Protein AF-A0A8S2VFW8-F1 (afdb_monomer)

pLDDT: mean 84.92, std 8.03, range [58.06, 94.56]

InterPro domains:
  IPR004240 Nonaspanin (TM9SF) [PF02990] (3-92)

Structure (mmCIF, N/CA/C/O backbone):
data_AF-A0A8S2VFW8-F1
#
_entry.id   AF-A0A8S2VFW8-F1
#
loop_
_atom_site.group_PDB
_atom_site.id
_atom_site.type_symbol
_atom_site.label_atom_id
_atom_site.label_alt_id
_atom_site.label_comp_id
_atom_site.label_asym_id
_atom_site.label_entity_id
_atom_site.label_seq_id
_atom_site.pdbx_PDB_ins_code
_atom_site.Cartn_x
_atom_site.Cartn_y
_atom_site.Cartn_z
_atom_site.occupancy
_atom_site.B_iso_or_equiv
_atom_site.auth_seq_id
_atom_site.auth_comp_id
_atom_site.auth_asym_id
_atom_site.auth_atom_id
_atom_site.pdbx_PDB_model_num
ATOM 1 N N . HIS A 1 1 ? -8.144 -15.310 -12.641 1.00 58.06 1 HIS A N 1
ATOM 2 C CA . HIS A 1 1 ? -7.364 -15.302 -11.388 1.00 58.06 1 HIS A CA 1
ATOM 3 C C . HIS A 1 1 ? -8.309 -14.912 -10.251 1.00 58.06 1 HIS A C 1
ATOM 5 O O . HIS A 1 1 ? -9.034 -13.939 -10.417 1.00 58.06 1 HIS A O 1
ATOM 11 N N . PHE A 1 2 ? -8.410 -15.685 -9.162 1.00 70.06 2 PHE A N 1
ATOM 12 C CA . PHE A 1 2 ? -9.301 -15.350 -8.039 1.00 70.06 2 PHE A CA 1
ATOM 13 C C . PHE A 1 2 ? -8.515 -14.583 -6.976 1.00 70.06 2 PHE A C 1
ATOM 15 O O . PHE A 1 2 ? -7.655 -15.152 -6.311 1.00 70.06 2 PHE A O 1
ATOM 22 N N . VAL A 1 3 ? -8.813 -13.296 -6.808 1.00 72.06 3 VAL A N 1
ATOM 23 C CA . VAL A 1 3 ? -8.233 -12.485 -5.730 1.00 72.06 3 VAL A CA 1
ATOM 24 C C . VAL A 1 3 ? -9.012 -12.745 -4.445 1.00 72.06 3 VAL A C 1
ATOM 26 O O . VAL A 1 3 ? -10.244 -12.703 -4.440 1.00 72.06 3 VAL A O 1
ATOM 29 N N . CYS A 1 4 ? -8.309 -12.993 -3.338 1.00 79.38 4 CYS A N 1
ATOM 30 C CA . CYS A 1 4 ? -8.944 -13.131 -2.030 1.00 79.38 4 CYS A CA 1
ATOM 31 C C . CYS A 1 4 ? -9.625 -11.812 -1.630 1.00 79.38 4 CYS A C 1
ATOM 33 O O . CYS A 1 4 ? -8.969 -10.777 -1.487 1.00 79.38 4 CYS A O 1
ATOM 35 N N . GLN A 1 5 ? -10.944 -11.849 -1.428 1.00 81.69 5 GLN A N 1
ATOM 36 C CA . GLN A 1 5 ? -11.707 -10.700 -0.953 1.00 81.69 5 GLN A CA 1
ATOM 37 C C . GLN A 1 5 ? -11.795 -10.715 0.571 1.00 81.69 5 GLN A C 1
ATOM 39 O O . GLN A 1 5 ? -12.273 -11.674 1.175 1.00 81.69 5 GLN A O 1
ATOM 44 N N . LYS A 1 6 ? -11.387 -9.613 1.204 1.00 84.25 6 LYS A N 1
ATOM 45 C CA . LYS A 1 6 ? -11.491 -9.432 2.653 1.00 84.25 6 LYS A CA 1
ATOM 46 C C . LYS A 1 6 ? -12.325 -8.196 2.965 1.00 84.25 6 LYS A C 1
ATOM 48 O O . LYS A 1 6 ? -11.996 -7.100 2.523 1.00 84.25 6 LYS A O 1
ATOM 53 N N . LYS A 1 7 ? -13.403 -8.380 3.731 1.00 86.12 7 LYS A N 1
ATOM 54 C CA . LYS A 1 7 ? -14.315 -7.304 4.139 1.00 86.12 7 LYS A CA 1
ATOM 55 C C . LYS A 1 7 ? -14.020 -6.862 5.573 1.00 86.12 7 LYS A C 1
ATOM 57 O O . LYS A 1 7 ? -13.862 -7.694 6.469 1.00 86.12 7 LYS A O 1
ATOM 62 N N . TYR A 1 8 ? -13.957 -5.550 5.777 1.00 86.12 8 TYR A N 1
ATOM 63 C CA . TYR A 1 8 ? -13.777 -4.916 7.083 1.00 86.12 8 TYR A CA 1
ATOM 64 C C . TYR A 1 8 ? -15.064 -4.167 7.433 1.00 86.12 8 TYR A C 1
ATOM 66 O O . TYR A 1 8 ? -15.307 -3.078 6.924 1.00 86.12 8 TYR A O 1
ATOM 74 N N . GLU A 1 9 ? -15.909 -4.782 8.256 1.00 85.69 9 GLU A N 1
ATOM 75 C CA . GLU A 1 9 ? -17.219 -4.235 8.626 1.00 85.69 9 GLU A CA 1
ATOM 76 C C . GLU A 1 9 ? -17.130 -3.325 9.857 1.00 85.69 9 GLU A C 1
ATOM 78 O O . GLU A 1 9 ? -16.273 -3.496 10.731 1.00 85.69 9 GLU A O 1
ATOM 83 N N . ALA A 1 10 ? -18.032 -2.345 9.927 1.00 80.50 10 ALA A N 1
ATOM 84 C CA . ALA A 1 10 ? -18.187 -1.508 11.108 1.00 80.50 10 ALA A CA 1
ATOM 85 C C . ALA A 1 10 ? -18.796 -2.326 12.262 1.00 80.50 10 ALA A C 1
ATOM 87 O O . ALA A 1 10 ? -19.746 -3.070 12.054 1.00 80.50 10 ALA A O 1
ATOM 88 N N . GLY A 1 11 ? -18.248 -2.189 13.474 1.00 84.75 11 GLY A N 1
ATOM 89 C CA . GLY A 1 11 ? -18.727 -2.887 14.678 1.00 84.75 11 GLY A CA 1
ATOM 90 C C . GLY A 1 11 ? -17.804 -4.002 15.180 1.00 84.75 11 GLY A C 1
ATOM 91 O O . GLY A 1 11 ? -17.786 -4.282 16.374 1.00 84.75 11 GLY A O 1
ATOM 92 N N . ASP A 1 12 ? -16.954 -4.569 14.320 1.00 93.00 12 ASP A N 1
ATOM 93 C CA . ASP A 1 12 ? -15.910 -5.507 14.746 1.00 93.00 12 ASP A CA 1
ATOM 94 C C . ASP A 1 12 ? -14.639 -4.741 15.146 1.00 93.00 12 ASP A C 1
ATOM 96 O O . ASP A 1 12 ? -13.855 -4.276 14.309 1.00 93.00 12 ASP A O 1
ATOM 100 N N . VAL A 1 13 ? -14.424 -4.620 16.457 1.00 92.31 13 VAL A N 1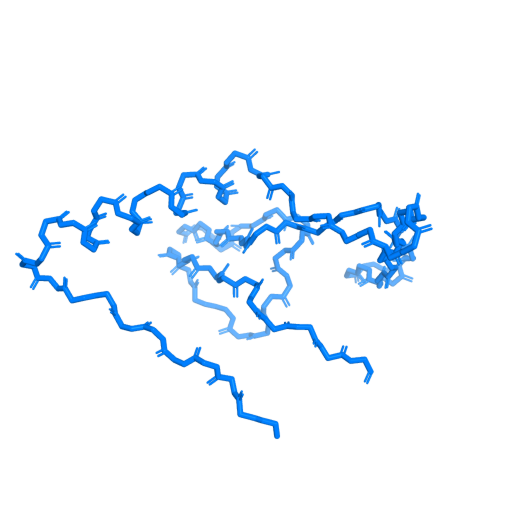
ATOM 101 C CA . VAL A 1 13 ? -13.290 -3.887 17.043 1.00 92.31 13 VAL A CA 1
ATOM 102 C C . VAL A 1 13 ? -11.940 -4.432 16.558 1.00 92.31 13 VAL A C 1
ATOM 104 O O . VAL A 1 13 ? -11.008 -3.654 16.322 1.00 92.31 13 VAL A O 1
ATOM 107 N N . GLN A 1 14 ? -11.808 -5.749 16.367 1.00 91.50 14 GLN A N 1
ATOM 108 C CA . GLN A 1 14 ? -10.550 -6.359 15.929 1.00 91.50 14 GLN A CA 1
ATOM 109 C C . GLN A 1 14 ? -10.274 -6.059 14.457 1.00 91.50 14 GLN A C 1
ATOM 111 O O . GLN A 1 14 ? -9.165 -5.633 14.111 1.00 91.50 14 GLN A O 1
ATOM 116 N N . LYS A 1 15 ? -11.283 -6.190 13.588 1.00 90.75 15 LYS A N 1
ATOM 117 C CA . LYS A 1 15 ? -11.152 -5.828 12.167 1.00 90.75 15 LYS A CA 1
ATOM 118 C C . LYS A 1 15 ? -10.871 -4.339 11.989 1.00 90.75 15 LYS A C 1
ATOM 120 O O . LYS A 1 15 ? -10.004 -3.984 11.193 1.00 90.75 15 LYS A O 1
ATOM 125 N N . 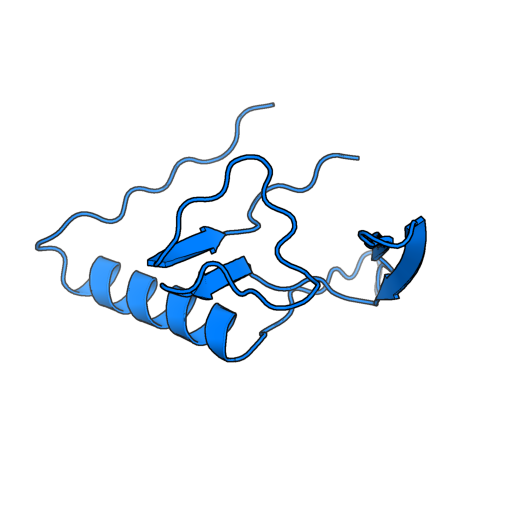GLN A 1 16 ? -11.509 -3.467 12.769 1.00 92.50 16 GLN A N 1
ATOM 126 C CA . GLN A 1 16 ? -11.228 -2.028 12.743 1.00 92.50 16 GLN A CA 1
ATOM 127 C C . GLN A 1 16 ? -9.796 -1.706 13.181 1.00 92.50 16 GLN A C 1
ATOM 129 O O . GLN A 1 16 ? -9.125 -0.877 12.562 1.00 92.50 16 GLN A O 1
ATOM 134 N N . LYS A 1 17 ? -9.291 -2.374 14.224 1.00 93.50 17 LYS A N 1
ATOM 135 C CA . LYS A 1 17 ? -7.894 -2.233 14.657 1.00 93.50 17 LYS A CA 1
ATOM 136 C C . LYS A 1 17 ? -6.924 -2.676 13.559 1.00 93.50 17 LYS A C 1
ATOM 138 O O . LYS A 1 17 ? -5.921 -2.001 13.327 1.00 93.50 17 LYS A O 1
ATOM 143 N N . MET A 1 18 ? -7.225 -3.778 12.872 1.00 91.06 18 MET A N 1
ATOM 144 C CA . MET A 1 18 ? -6.428 -4.273 11.748 1.00 91.06 18 MET A CA 1
ATOM 145 C C . MET A 1 18 ? -6.445 -3.295 10.564 1.00 91.06 18 MET A C 1
ATOM 147 O O . MET A 1 18 ? -5.383 -2.970 10.038 1.00 91.06 18 MET A O 1
ATOM 151 N N . LEU A 1 19 ? -7.614 -2.755 10.209 1.00 92.62 19 LEU A N 1
ATOM 152 C CA . LEU A 1 19 ? -7.760 -1.757 9.147 1.00 92.62 19 LEU A CA 1
ATOM 153 C C . LEU A 1 19 ? -6.954 -0.484 9.449 1.00 92.62 19 LEU A C 1
ATOM 155 O O . LEU A 1 19 ? -6.188 -0.025 8.607 1.00 92.62 19 LEU A O 1
ATOM 159 N N . LYS A 1 20 ? -7.039 0.044 10.677 1.00 93.75 20 LYS A N 1
ATOM 160 C CA . LYS A 1 20 ? -6.257 1.222 11.098 1.00 93.75 20 LYS A CA 1
ATOM 161 C C . LYS A 1 20 ? -4.750 0.983 11.012 1.00 93.75 20 LYS A C 1
ATOM 163 O O . LYS A 1 20 ? -4.008 1.879 10.617 1.00 93.75 20 LYS A O 1
ATOM 168 N N . ARG A 1 21 ? -4.282 -0.219 11.370 1.00 93.81 21 ARG A N 1
ATOM 169 C CA . ARG A 1 21 ? -2.866 -0.602 11.224 1.00 93.81 21 ARG A CA 1
ATOM 170 C C . ARG A 1 21 ? -2.440 -0.625 9.759 1.00 93.81 21 ARG A C 1
ATOM 172 O O . ARG A 1 21 ? -1.374 -0.107 9.447 1.00 93.81 21 ARG A O 1
ATOM 179 N N . LEU A 1 22 ? -3.280 -1.174 8.884 1.00 92.69 22 LEU A N 1
ATOM 180 C CA . LEU A 1 22 ? -3.028 -1.221 7.446 1.00 92.69 22 LEU A CA 1
ATOM 181 C C . LEU A 1 22 ? -2.929 0.192 6.848 1.00 92.69 22 LEU A C 1
ATOM 183 O O . LEU A 1 22 ? -1.927 0.516 6.216 1.00 92.69 22 LEU A O 1
ATOM 187 N N . MET A 1 23 ? -3.904 1.059 7.138 1.00 93.50 23 MET A N 1
ATOM 188 C CA . MET A 1 23 ? -3.889 2.466 6.712 1.00 93.50 23 MET A CA 1
ATOM 189 C C . MET A 1 23 ? -2.646 3.201 7.236 1.00 93.50 23 MET A C 1
ATOM 191 O O . MET A 1 23 ? -1.987 3.919 6.488 1.00 93.50 23 MET A O 1
ATOM 195 N N . LYS A 1 24 ? -2.267 2.983 8.505 1.00 94.56 24 LYS A N 1
ATOM 196 C CA . LYS A 1 24 ? -1.043 3.560 9.083 1.00 94.56 24 LYS A CA 1
ATOM 197 C C . LYS A 1 24 ? 0.216 3.093 8.345 1.00 94.56 24 LYS A C 1
ATOM 199 O O . LYS A 1 24 ? 1.096 3.910 8.095 1.00 94.56 24 LYS A O 1
ATOM 204 N N . GLY A 1 25 ? 0.294 1.813 7.978 1.00 93.00 25 GLY A N 1
ATOM 205 C CA . GLY A 1 25 ? 1.398 1.269 7.184 1.00 93.00 25 GLY A CA 1
ATOM 206 C C . GLY A 1 25 ? 1.543 1.959 5.825 1.00 93.00 25 GLY A C 1
ATOM 207 O O . GLY A 1 25 ? 2.658 2.288 5.429 1.00 93.00 25 GLY A O 1
ATOM 208 N N . MET A 1 26 ? 0.427 2.265 5.158 1.00 92.06 26 MET A N 1
ATOM 209 C CA . MET A 1 26 ? 0.432 3.011 3.890 1.00 92.06 26 MET A CA 1
ATOM 210 C C . MET A 1 26 ? 0.936 4.445 4.069 1.00 92.06 26 MET A C 1
ATOM 212 O O . MET A 1 26 ? 1.786 4.896 3.306 1.00 92.06 26 MET A O 1
ATOM 216 N N . VAL A 1 27 ? 0.474 5.156 5.107 1.00 90.00 27 VAL A N 1
ATOM 217 C CA . VAL A 1 27 ? 0.951 6.522 5.407 1.00 90.00 27 VAL A CA 1
ATOM 218 C C . VAL A 1 27 ? 2.461 6.533 5.670 1.00 90.00 27 VAL A C 1
ATOM 220 O O . VAL A 1 27 ? 3.176 7.399 5.161 1.00 90.00 27 VAL A O 1
ATOM 223 N N . LEU A 1 28 ? 2.951 5.544 6.422 1.00 91.31 28 LEU A N 1
ATOM 224 C CA . LEU A 1 28 ? 4.370 5.375 6.746 1.00 91.31 28 LEU A CA 1
ATOM 225 C C . LEU A 1 28 ? 5.208 4.790 5.596 1.00 91.31 28 LEU A C 1
ATOM 227 O O . LEU A 1 28 ? 6.405 4.595 5.779 1.00 91.31 28 LEU A O 1
ATOM 231 N N . ASN A 1 29 ? 4.613 4.535 4.424 1.00 87.94 29 ASN A N 1
ATOM 232 C CA . ASN A 1 29 ? 5.285 3.956 3.259 1.00 87.94 29 ASN A CA 1
ATOM 233 C C . ASN A 1 29 ? 5.985 2.617 3.563 1.00 87.94 29 ASN A C 1
ATOM 235 O O . ASN A 1 29 ? 7.103 2.371 3.113 1.00 87.94 29 ASN A O 1
ATOM 239 N N . TYR A 1 30 ? 5.347 1.754 4.358 1.00 91.75 30 TYR A N 1
ATOM 240 C CA . TYR A 1 30 ? 5.859 0.405 4.587 1.00 91.75 30 TYR A CA 1
ATOM 241 C C . TYR A 1 30 ? 5.869 -0.378 3.276 1.00 91.75 30 TYR A C 1
ATOM 243 O O . TYR A 1 30 ? 4.886 -0.372 2.530 1.00 91.75 30 TYR A O 1
ATOM 251 N N . GLN A 1 31 ? 6.989 -1.052 3.018 1.00 90.31 31 GLN A N 1
ATOM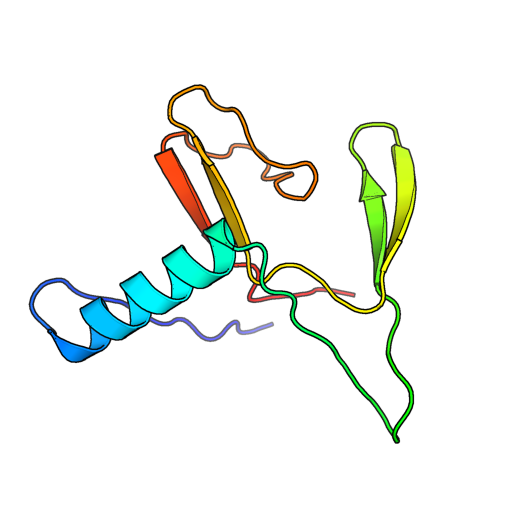 252 C CA . GLN A 1 31 ? 7.215 -1.806 1.793 1.00 90.31 31 GLN A CA 1
ATOM 253 C C . GLN A 1 31 ? 7.124 -3.313 2.036 1.00 90.31 31 GLN A C 1
ATOM 255 O O . GLN A 1 31 ? 7.633 -3.841 3.027 1.00 90.31 31 GLN A O 1
ATOM 260 N N . GLN A 1 32 ? 6.474 -4.002 1.106 1.00 89.06 32 GLN A N 1
ATOM 261 C CA . GLN A 1 32 ? 6.515 -5.447 0.966 1.00 89.06 32 GLN A CA 1
ATOM 262 C C . GLN A 1 32 ? 7.748 -5.827 0.156 1.00 89.06 32 GLN A C 1
ATOM 264 O O . GLN A 1 32 ? 8.088 -5.166 -0.823 1.00 89.06 32 GLN A O 1
ATOM 269 N N . HIS A 1 33 ? 8.405 -6.900 0.579 1.00 9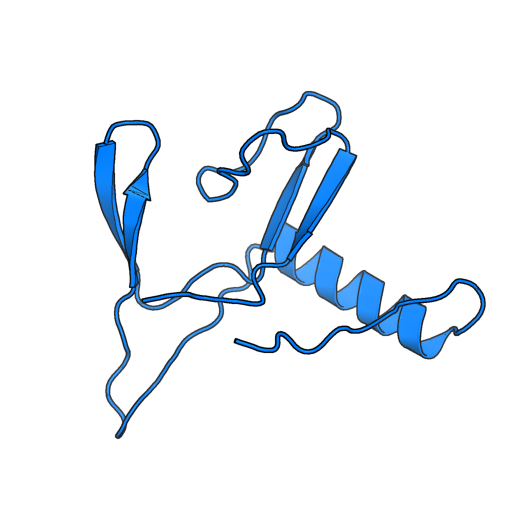0.12 33 HIS A N 1
ATOM 270 C CA . HIS A 1 33 ? 9.603 -7.430 -0.053 1.00 90.12 33 HIS A CA 1
ATOM 271 C C . HIS A 1 33 ? 9.347 -8.892 -0.392 1.00 90.12 33 HIS A C 1
ATOM 273 O O . HIS A 1 33 ? 8.730 -9.612 0.398 1.00 90.12 33 HIS A O 1
ATOM 279 N N . TRP A 1 34 ? 9.838 -9.330 -1.545 1.00 86.75 34 TRP A N 1
ATOM 280 C CA . TRP A 1 34 ? 9.821 -10.733 -1.929 1.00 86.75 34 TRP A CA 1
ATOM 281 C C . TRP A 1 34 ? 11.240 -11.265 -1.982 1.00 86.75 34 TRP A C 1
ATOM 283 O O . TRP A 1 34 ? 12.142 -10.629 -2.526 1.00 86.75 34 TRP A O 1
ATOM 293 N N . ILE A 1 35 ? 11.421 -12.433 -1.380 1.00 87.94 35 ILE A N 1
ATOM 294 C CA . ILE A 1 35 ? 12.686 -13.149 -1.332 1.00 87.94 35 ILE A CA 1
ATOM 295 C C . ILE A 1 35 ? 12.380 -14.565 -1.807 1.00 87.94 35 ILE A C 1
ATOM 297 O O . ILE A 1 35 ? 11.537 -15.235 -1.212 1.00 87.94 35 ILE A O 1
ATOM 301 N N . ILE A 1 36 ? 13.031 -14.991 -2.885 1.00 88.94 36 ILE A N 1
ATOM 302 C CA . ILE A 1 36 ? 12.885 -16.326 -3.477 1.00 88.94 36 ILE A CA 1
ATOM 303 C C . ILE A 1 36 ? 14.267 -16.969 -3.431 1.00 88.94 36 ILE A C 1
ATOM 305 O O . ILE A 1 36 ? 15.228 -16.349 -3.875 1.00 88.94 36 ILE A O 1
ATOM 309 N N . ASP A 1 37 ? 14.384 -18.155 -2.832 1.00 90.44 37 ASP A N 1
ATOM 310 C CA . ASP A 1 37 ? 15.658 -18.876 -2.668 1.00 90.44 37 ASP A CA 1
ATOM 311 C C . ASP A 1 37 ? 16.790 -18.008 -2.089 1.00 90.44 37 ASP A C 1
ATOM 313 O O . ASP A 1 37 ? 17.933 -18.029 -2.539 1.00 90.44 37 ASP A O 1
ATOM 317 N N . ASN A 1 38 ? 16.458 -17.193 -1.083 1.00 90.44 38 ASN A N 1
ATOM 318 C CA . ASN A 1 38 ? 17.347 -16.212 -0.448 1.00 90.44 38 ASN A CA 1
ATOM 319 C C . ASN A 1 38 ? 17.819 -15.054 -1.353 1.00 90.44 38 ASN A C 1
ATOM 321 O O . ASN A 1 38 ? 18.644 -14.246 -0.921 1.00 90.44 38 ASN A O 1
ATOM 325 N N . MET A 1 39 ? 17.271 -14.901 -2.559 1.00 90.31 39 MET A N 1
ATOM 326 C CA . MET A 1 39 ? 17.542 -13.768 -3.443 1.00 90.31 39 MET A CA 1
ATOM 327 C C . MET A 1 39 ? 16.409 -12.728 -3.387 1.00 90.31 39 MET A C 1
ATOM 329 O O . MET A 1 39 ? 15.239 -13.085 -3.549 1.00 90.31 39 MET A O 1
ATOM 333 N N . PRO A 1 40 ? 16.715 -11.433 -3.164 1.00 90.25 40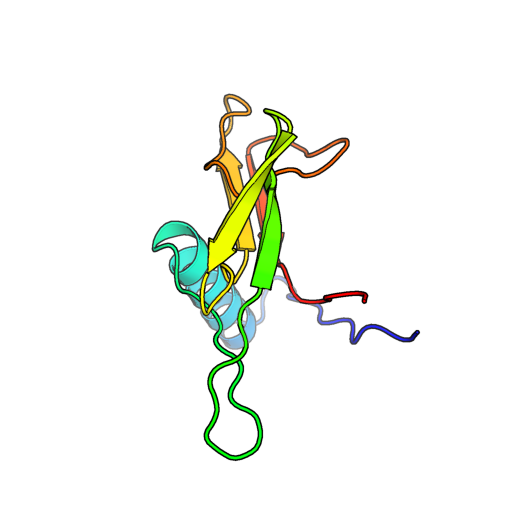 PRO A N 1
ATOM 334 C CA . PRO A 1 40 ? 15.703 -10.385 -3.169 1.00 90.25 40 PRO A CA 1
ATOM 335 C C . PRO A 1 40 ? 15.224 -10.116 -4.597 1.00 90.25 40 PRO A C 1
ATOM 337 O O . PRO A 1 40 ? 16.025 -9.850 -5.494 1.00 90.25 40 PRO A O 1
ATOM 340 N N . VAL A 1 41 ? 13.911 -10.133 -4.792 1.00 89.12 41 VAL A N 1
ATOM 341 C CA . VAL A 1 41 ? 13.291 -9.790 -6.073 1.00 89.12 41 VAL A CA 1
ATOM 342 C C . VAL A 1 41 ? 13.299 -8.270 -6.251 1.00 89.12 41 VAL A C 1
ATOM 344 O O . VAL A 1 41 ? 12.998 -7.522 -5.319 1.00 89.12 41 VAL A O 1
ATOM 347 N N . ALA A 1 42 ? 13.635 -7.810 -7.457 1.00 89.94 42 ALA A N 1
ATOM 348 C CA . ALA A 1 42 ? 13.479 -6.417 -7.858 1.00 89.94 42 ALA A CA 1
ATOM 349 C C . ALA A 1 42 ? 12.164 -6.241 -8.628 1.00 89.94 42 ALA A C 1
ATOM 351 O O . ALA A 1 42 ? 11.893 -6.980 -9.572 1.00 89.94 42 ALA A O 1
ATOM 352 N N . LEU A 1 43 ? 11.363 -5.255 -8.230 1.00 84.81 43 LEU A N 1
ATOM 353 C CA . LEU A 1 43 ? 10.199 -4.797 -8.973 1.00 84.81 43 LEU A CA 1
ATOM 354 C C . LEU A 1 43 ? 10.594 -3.560 -9.776 1.00 84.81 43 LEU A C 1
ATOM 356 O O . LEU A 1 43 ? 11.002 -2.557 -9.191 1.00 84.81 43 LEU A O 1
ATOM 360 N N . CYS A 1 44 ? 10.439 -3.633 -11.094 1.00 85.50 44 CYS A N 1
ATOM 361 C CA . CYS A 1 44 ? 10.641 -2.504 -11.992 1.00 85.50 44 CYS A CA 1
ATOM 362 C C . CYS A 1 44 ? 9.300 -2.066 -12.586 1.00 85.50 44 CYS A C 1
ATOM 364 O O . CYS A 1 44 ? 8.520 -2.902 -13.042 1.00 85.50 44 CYS A O 1
ATOM 366 N N . TYR A 1 45 ? 9.020 -0.766 -12.576 1.00 79.56 45 TYR A N 1
AT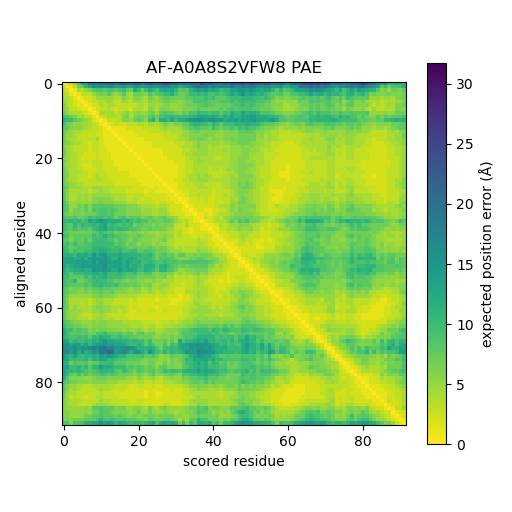OM 367 C CA . TYR A 1 45 ? 7.816 -0.183 -13.165 1.00 79.56 45 TYR A CA 1
ATOM 368 C C . TYR A 1 45 ? 8.130 1.164 -13.811 1.00 79.56 45 TYR A C 1
ATOM 370 O O . TYR A 1 45 ? 9.096 1.835 -13.448 1.00 79.56 45 TYR A O 1
ATOM 378 N N . ARG A 1 46 ? 7.300 1.577 -14.773 1.00 79.88 46 ARG A N 1
ATOM 379 C CA . ARG A 1 46 ? 7.389 2.920 -15.353 1.00 79.88 46 ARG A CA 1
ATOM 380 C C . ARG A 1 46 ? 6.530 3.898 -14.565 1.00 79.88 46 ARG A C 1
ATOM 382 O O . ARG A 1 46 ? 5.379 3.593 -14.252 1.00 79.88 46 ARG A O 1
ATOM 389 N N . ASN A 1 47 ? 7.090 5.057 -14.237 1.00 74.00 47 ASN A N 1
ATOM 390 C CA . ASN A 1 47 ? 6.346 6.144 -13.607 1.00 74.00 47 ASN A CA 1
ATOM 391 C C . ASN A 1 47 ? 5.505 6.921 -14.644 1.00 74.00 47 ASN A C 1
ATOM 393 O O . ASN A 1 47 ? 5.488 6.607 -15.837 1.00 74.00 47 ASN A O 1
ATOM 397 N N . THR A 1 48 ? 4.805 7.958 -14.185 1.00 70.75 48 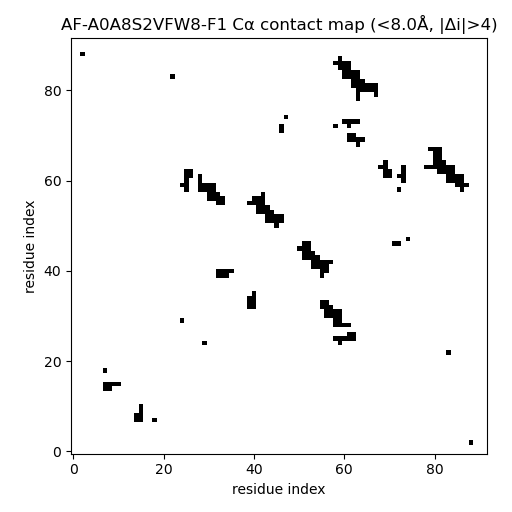THR A N 1
ATOM 398 C CA . THR A 1 48 ? 3.997 8.855 -15.029 1.00 70.75 48 THR A CA 1
ATOM 399 C C . THR A 1 48 ? 4.817 9.634 -16.058 1.00 70.75 48 THR A C 1
ATOM 401 O O . THR A 1 48 ? 4.274 10.043 -17.079 1.00 70.75 48 THR A O 1
ATOM 404 N N . GLU A 1 49 ? 6.117 9.804 -15.824 1.00 80.75 49 GLU A N 1
ATOM 405 C CA . GLU A 1 49 ? 7.071 10.440 -16.741 1.00 80.75 49 GLU A CA 1
ATOM 406 C C . GLU A 1 49 ? 7.724 9.431 -17.705 1.00 80.75 49 GLU A C 1
ATOM 408 O O . GLU A 1 49 ? 8.666 9.767 -18.421 1.00 80.75 49 GLU A O 1
ATOM 413 N N . ASN A 1 50 ? 7.226 8.186 -17.741 1.00 80.31 50 ASN A N 1
ATOM 414 C CA . ASN A 1 50 ? 7.743 7.082 -18.555 1.00 80.31 50 ASN A CA 1
ATOM 415 C C . ASN A 1 50 ? 9.215 6.721 -18.254 1.00 80.31 50 ASN A C 1
ATOM 417 O O . ASN A 1 50 ? 9.886 6.086 -19.069 1.00 80.31 50 ASN A O 1
ATOM 421 N N . GLN A 1 51 ? 9.708 7.088 -17.071 1.00 82.88 51 GLN A N 1
ATOM 422 C CA . GLN A 1 51 ? 11.006 6.669 -16.551 1.00 82.88 51 GLN A CA 1
ATOM 423 C C . GLN A 1 51 ? 10.869 5.315 -15.855 1.00 82.88 51 GLN A C 1
ATOM 425 O O . GLN A 1 51 ? 9.892 5.062 -15.147 1.00 82.88 51 GLN A O 1
ATOM 430 N N . GLU A 1 52 ? 11.855 4.444 -16.054 1.00 86.50 52 GLU A N 1
ATOM 431 C CA . GLU A 1 52 ? 11.922 3.150 -15.380 1.00 86.50 52 GLU A CA 1
ATOM 432 C C . GLU A 1 52 ? 12.475 3.318 -13.961 1.00 86.50 52 GLU A C 1
ATOM 434 O O . GLU A 1 52 ? 13.551 3.882 -13.759 1.00 86.50 52 GLU A O 1
ATOM 439 N N . PHE A 1 53 ? 11.734 2.819 -12.976 1.00 83.75 53 PHE A N 1
ATOM 440 C CA . PHE A 1 53 ? 12.137 2.788 -11.579 1.00 83.75 53 PHE A CA 1
ATOM 441 C C . PHE A 1 53 ? 12.164 1.344 -11.089 1.00 83.75 53 PHE A C 1
ATOM 443 O O . PHE A 1 53 ? 11.185 0.619 -11.254 1.00 83.75 53 PHE A O 1
ATOM 450 N N . CYS A 1 54 ? 13.265 0.943 -10.452 1.00 87.50 54 CYS A N 1
ATOM 451 C CA . CYS A 1 54 ? 13.437 -0.391 -9.888 1.00 87.50 54 CYS A CA 1
ATOM 452 C C . CYS A 1 54 ? 13.699 -0.319 -8.381 1.00 87.50 54 CYS A C 1
ATOM 454 O O . CYS A 1 54 ? 14.613 0.372 -7.928 1.00 87.50 54 CYS A O 1
ATOM 456 N N . SER A 1 55 ? 12.948 -1.090 -7.598 1.00 87.06 55 SER A N 1
ATOM 457 C CA . SER A 1 55 ? 13.136 -1.219 -6.150 1.00 87.06 55 SER A CA 1
ATOM 458 C C . SER A 1 55 ? 13.039 -2.670 -5.696 1.00 87.06 55 SER A C 1
ATOM 460 O O . SER A 1 55 ? 12.373 -3.498 -6.305 1.00 87.06 55 SER A O 1
ATOM 462 N N . ARG A 1 56 ? 13.678 -2.997 -4.568 1.00 88.38 56 ARG A N 1
ATOM 463 C CA . ARG A 1 56 ? 13.605 -4.340 -3.949 1.00 88.38 56 ARG A CA 1
ATOM 464 C C . ARG A 1 56 ? 12.297 -4.604 -3.192 1.00 88.38 56 ARG A C 1
ATOM 466 O O . ARG A 1 56 ? 12.172 -5.597 -2.480 1.00 88.38 56 ARG A O 1
ATOM 473 N N . GLY A 1 57 ? 11.348 -3.686 -3.288 1.00 88.00 57 GLY A N 1
ATOM 474 C CA . GLY A 1 57 ? 10.087 -3.752 -2.578 1.00 88.00 57 GLY A CA 1
ATOM 475 C C . GLY A 1 57 ? 9.090 -2.756 -3.136 1.00 88.00 57 GLY A C 1
ATOM 476 O O . GLY A 1 57 ? 9.456 -1.810 -3.833 1.00 88.00 57 GLY A O 1
ATOM 477 N N . PHE A 1 58 ? 7.824 -2.979 -2.823 1.00 85.62 58 PHE A N 1
ATOM 478 C CA . PHE A 1 58 ? 6.711 -2.158 -3.277 1.00 85.62 58 PHE A CA 1
ATOM 479 C C . PHE A 1 58 ? 5.867 -1.727 -2.082 1.00 85.62 58 PHE A C 1
ATOM 481 O O . PHE A 1 58 ? 5.791 -2.449 -1.086 1.00 85.62 58 PHE A O 1
ATOM 488 N N . PRO A 1 59 ? 5.272 -0.529 -2.111 1.00 89.19 59 PRO A N 1
ATOM 489 C CA . PRO A 1 59 ? 4.472 -0.056 -0.993 1.00 89.19 59 PRO A CA 1
ATOM 490 C C . PRO A 1 59 ? 3.247 -0.954 -0.785 1.00 89.19 59 PRO A C 1
ATOM 492 O O . PRO A 1 59 ? 2.630 -1.403 -1.744 1.00 89.19 59 PRO A O 1
ATOM 495 N N . VAL A 1 60 ? 2.848 -1.153 0.475 1.00 91.56 60 VAL A N 1
ATOM 496 C CA . VAL A 1 60 ? 1.616 -1.891 0.845 1.00 91.56 60 VAL A CA 1
ATOM 497 C C . VAL A 1 60 ? 0.353 -1.278 0.209 1.00 91.56 60 VAL A C 1
ATOM 499 O O . VAL A 1 60 ? -0.686 -1.923 0.055 1.00 91.56 60 VAL A O 1
ATOM 502 N N . GLY A 1 61 ? 0.415 0.005 -0.125 1.00 90.88 61 GLY A N 1
ATOM 503 C CA . GLY A 1 61 ? -0.660 0.750 -0.752 1.00 90.88 61 GLY A CA 1
ATOM 504 C C . GLY A 1 61 ? -0.351 2.237 -0.765 1.00 90.88 61 GLY A C 1
ATOM 505 O O . GLY A 1 61 ? 0.740 2.665 -0.382 1.00 90.88 61 GLY A O 1
ATOM 506 N N . CYS A 1 62 ? -1.336 3.030 -1.158 1.00 90.50 62 CYS A N 1
ATOM 507 C CA . CYS A 1 62 ? -1.222 4.478 -1.206 1.00 90.50 62 CYS A CA 1
ATOM 508 C C . CYS A 1 62 ? -2.487 5.174 -0.701 1.00 90.50 62 CYS A C 1
ATOM 510 O O . CYS A 1 62 ? -3.542 4.563 -0.531 1.00 90.50 62 CYS A O 1
ATOM 512 N N . TYR A 1 63 ? -2.363 6.472 -0.440 1.00 91.12 63 TYR A N 1
ATOM 513 C CA . TYR A 1 63 ? -3.463 7.329 -0.025 1.00 91.12 63 TYR A CA 1
ATOM 514 C C . TYR A 1 63 ? -3.559 8.522 -0.972 1.00 91.12 63 TYR A C 1
ATOM 516 O O . TYR A 1 63 ? -2.575 9.244 -1.153 1.00 91.12 63 TYR A O 1
ATOM 524 N N . VAL A 1 64 ? -4.740 8.711 -1.558 1.00 90.38 64 VAL A N 1
ATOM 525 C CA . VAL A 1 64 ? -5.085 9.901 -2.336 1.00 90.38 64 VAL A CA 1
ATOM 526 C C . VAL A 1 64 ? -5.716 10.897 -1.377 1.00 90.38 64 VAL A C 1
ATOM 528 O O . VAL A 1 64 ? -6.756 10.623 -0.776 1.00 90.38 64 VAL A O 1
ATOM 531 N N . THR A 1 65 ? -5.079 12.050 -1.201 1.00 88.12 65 THR A N 1
ATOM 532 C CA . THR A 1 65 ? -5.569 13.080 -0.287 1.00 88.12 65 THR A CA 1
ATOM 533 C C . THR A 1 65 ? -6.863 13.708 -0.808 1.00 88.12 65 THR A C 1
ATOM 535 O O . THR A 1 65 ? -7.278 13.525 -1.954 1.00 88.12 65 THR A O 1
ATOM 538 N N . LYS A 1 66 ? -7.511 14.515 0.035 1.00 88.56 66 LYS A N 1
ATOM 539 C CA . LYS A 1 66 ? -8.692 15.302 -0.353 1.00 88.56 66 LYS A CA 1
ATOM 540 C C . LYS A 1 66 ? -8.438 16.233 -1.542 1.00 88.56 66 LYS A C 1
ATOM 542 O O . LYS A 1 66 ? -9.349 16.454 -2.333 1.00 88.56 66 LYS A O 1
ATOM 547 N N . SER A 1 67 ? -7.215 16.747 -1.678 1.00 86.38 67 SER A N 1
ATOM 548 C CA . SER A 1 67 ? -6.799 17.600 -2.797 1.00 86.38 67 SER A CA 1
ATOM 549 C C . SER A 1 67 ? -6.469 16.817 -4.072 1.00 86.38 67 SER A C 1
ATOM 551 O O . SER A 1 67 ? -6.038 17.420 -5.049 1.00 86.38 67 SER A O 1
ATOM 553 N N . GLY A 1 68 ? -6.640 15.489 -4.075 1.00 80.88 68 GLY A N 1
ATOM 554 C CA . GLY A 1 68 ? -6.274 14.622 -5.198 1.00 80.88 68 GLY A CA 1
ATOM 555 C C . GLY A 1 68 ? -4.768 14.393 -5.327 1.00 80.88 68 GLY A C 1
ATOM 556 O O . GLY A 1 68 ? -4.320 13.752 -6.271 1.00 80.88 68 GLY A O 1
ATOM 557 N N . GLN A 1 69 ? -3.972 14.896 -4.380 1.00 78.62 69 GLN A N 1
ATOM 558 C CA . GLN A 1 69 ? -2.534 14.667 -4.365 1.00 78.62 69 GLN A CA 1
ATOM 559 C C . GLN A 1 69 ? -2.224 13.287 -3.792 1.00 78.62 69 GLN A C 1
ATOM 561 O O . GLN A 1 69 ? -2.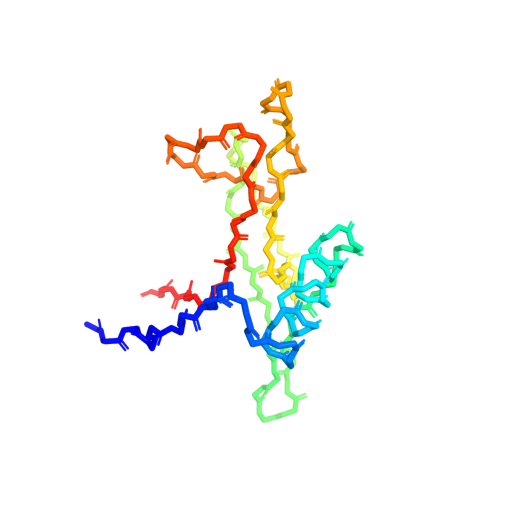875 12.802 -2.867 1.00 78.62 69 GLN A O 1
ATOM 566 N N . SER A 1 70 ? -1.193 12.654 -4.327 1.00 77.81 70 SER A N 1
ATOM 567 C CA . SER A 1 70 ? -0.720 11.363 -3.856 1.00 77.81 70 SER A CA 1
ATOM 568 C C . SER A 1 70 ? 0.798 11.280 -4.002 1.00 77.81 70 SER A C 1
ATOM 570 O O . SER A 1 70 ? 1.415 12.100 -4.683 1.00 77.81 70 SER A O 1
ATOM 572 N N . LYS A 1 71 ? 1.423 10.326 -3.305 1.00 71.62 71 LYS A N 1
ATOM 573 C CA . LYS A 1 71 ? 2.841 10.013 -3.532 1.00 71.62 71 LYS A CA 1
ATOM 574 C C . LYS A 1 71 ? 3.001 9.328 -4.893 1.00 71.62 71 LYS A C 1
ATOM 576 O O . LYS A 1 71 ? 2.069 8.676 -5.354 1.00 71.62 71 LYS A O 1
ATOM 581 N N . GLU A 1 72 ? 4.201 9.405 -5.465 1.00 64.56 72 GLU A N 1
ATOM 582 C CA . GLU A 1 72 ? 4.554 8.914 -6.814 1.00 64.56 72 GLU A CA 1
ATOM 583 C C . GLU A 1 72 ? 4.105 7.476 -7.135 1.00 64.56 72 GLU A C 1
ATOM 585 O O . GLU A 1 72 ? 3.879 7.132 -8.292 1.00 64.56 72 GLU A O 1
ATOM 590 N N . SER A 1 73 ? 3.943 6.623 -6.122 1.00 64.19 73 SER A N 1
ATOM 591 C CA . SER A 1 73 ? 3.496 5.237 -6.285 1.00 64.19 73 SER A CA 1
ATOM 592 C C . SER A 1 73 ? 1.985 5.064 -6.497 1.00 64.19 73 SER A C 1
ATOM 594 O O . SER A 1 73 ? 1.530 3.943 -6.715 1.00 64.19 73 SER A O 1
ATOM 596 N N . CYS A 1 74 ? 1.181 6.127 -6.422 1.00 74.12 74 CYS A N 1
ATOM 597 C CA . CYS A 1 74 ? -0.280 6.046 -6.408 1.00 74.12 74 CYS A CA 1
ATOM 598 C C . CYS A 1 74 ? -0.918 6.378 -7.766 1.00 74.12 74 CYS A C 1
ATOM 600 O O . CYS A 1 74 ? -1.742 7.285 -7.886 1.00 74.12 74 CYS A O 1
ATOM 602 N N . ASN A 1 75 ? -0.565 5.611 -8.797 1.00 71.75 75 ASN A N 1
ATOM 603 C CA . ASN A 1 75 ? -1.090 5.782 -10.156 1.00 71.75 75 ASN A CA 1
ATOM 604 C C . ASN A 1 75 ? -2.396 4.998 -10.360 1.00 71.75 75 ASN A C 1
ATOM 606 O O . ASN A 1 75 ? -2.470 4.075 -11.169 1.00 71.75 75 ASN A O 1
ATOM 610 N N . ILE A 1 76 ? -3.435 5.336 -9.591 1.00 77.06 76 ILE A N 1
ATOM 611 C CA . ILE A 1 76 ? -4.757 4.714 -9.727 1.00 77.06 76 ILE A CA 1
ATOM 612 C C . ILE A 1 76 ? -5.547 5.447 -10.812 1.00 77.06 76 ILE A C 1
ATOM 614 O O . ILE A 1 76 ? -5.975 6.587 -10.619 1.00 77.06 76 ILE A O 1
ATOM 618 N N . ARG A 1 77 ? -5.777 4.777 -11.945 1.00 72.12 77 ARG A N 1
ATOM 619 C CA . ARG A 1 77 ? -6.696 5.262 -12.982 1.00 72.12 77 ARG A CA 1
ATOM 620 C C . ARG A 1 77 ? -8.096 5.433 -12.378 1.00 72.12 77 ARG A C 1
ATOM 622 O O . ARG A 1 77 ? -8.608 4.505 -11.758 1.00 72.12 77 ARG A O 1
ATOM 629 N N . ASP A 1 78 ? -8.680 6.620 -12.539 1.00 79.56 78 ASP A N 1
ATOM 630 C CA . ASP A 1 78 ? -9.993 6.999 -11.987 1.00 79.56 78 ASP A CA 1
ATOM 631 C C . ASP A 1 78 ? -10.082 6.896 -10.446 1.00 79.56 78 ASP A C 1
ATOM 633 O O . ASP A 1 78 ? -11.129 6.584 -9.868 1.00 79.56 78 ASP A O 1
ATOM 637 N N . GLY A 1 79 ? -8.962 7.160 -9.761 1.00 80.44 79 GLY A N 1
ATOM 638 C CA . GLY A 1 79 ? -8.897 7.214 -8.303 1.00 80.44 79 GLY A CA 1
ATOM 639 C C . GLY A 1 79 ? -9.817 8.284 -7.699 1.00 80.44 79 GLY A C 1
ATOM 640 O O . GLY A 1 79 ? -9.967 9.384 -8.226 1.00 80.44 79 GLY A O 1
ATOM 641 N N .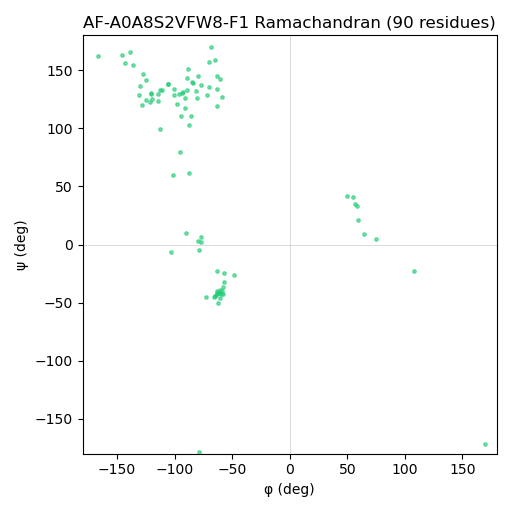 LYS A 1 80 ? -10.428 7.966 -6.557 1.00 89.69 80 LYS A N 1
ATOM 642 C CA . LYS A 1 80 ? -11.241 8.872 -5.747 1.00 89.69 80 LYS A CA 1
ATOM 643 C C . LYS A 1 80 ? -10.358 9.589 -4.734 1.00 89.69 80 LYS A C 1
ATOM 645 O O . LYS A 1 80 ? -9.466 8.988 -4.135 1.00 89.69 80 LYS A O 1
ATOM 650 N N . ASN A 1 81 ? -10.669 10.857 -4.492 1.00 90.81 81 ASN A N 1
ATOM 651 C CA . ASN A 1 81 ? -10.041 11.629 -3.424 1.00 90.81 81 ASN A CA 1
ATOM 652 C C . ASN A 1 81 ? -10.406 11.054 -2.046 1.00 90.81 81 ASN A C 1
ATOM 654 O O . ASN A 1 81 ? -11.414 10.359 -1.897 1.00 90.81 81 ASN A O 1
ATOM 658 N N . ASP A 1 82 ? -9.588 11.362 -1.038 1.00 91.94 82 ASP A N 1
ATOM 659 C CA . ASP A 1 82 ? -9.783 10.926 0.357 1.00 91.94 82 ASP A CA 1
ATOM 660 C C . ASP A 1 82 ? -9.889 9.395 0.511 1.00 91.94 82 ASP A C 1
ATOM 662 O O . ASP A 1 82 ? -10.654 8.881 1.326 1.00 91.94 82 ASP A O 1
ATOM 666 N N . THR A 1 83 ? -9.145 8.644 -0.309 1.00 92.62 83 THR A N 1
ATOM 667 C CA . THR A 1 83 ? -9.285 7.184 -0.418 1.00 92.62 83 THR A CA 1
ATOM 668 C C . THR A 1 83 ? -7.940 6.471 -0.290 1.00 92.62 83 THR A C 1
ATOM 670 O O . THR A 1 83 ? -6.933 6.874 -0.874 1.00 92.62 83 THR A O 1
ATOM 673 N N . PHE A 1 84 ? -7.928 5.383 0.485 1.00 92.31 84 PHE A N 1
ATOM 674 C CA . PHE A 1 84 ? -6.795 4.465 0.603 1.00 92.31 84 PHE A CA 1
ATOM 675 C C . PHE A 1 84 ? -6.933 3.321 -0.403 1.00 92.31 84 PHE A C 1
ATOM 677 O O . PHE A 1 84 ? -7.973 2.664 -0.460 1.00 92.31 84 PHE A O 1
ATOM 684 N N . TYR A 1 85 ? -5.861 3.045 -1.139 1.00 90.31 85 TYR A N 1
ATOM 685 C CA . TYR A 1 85 ? -5.768 1.970 -2.120 1.00 90.31 85 TYR A CA 1
ATOM 686 C C . TYR A 1 85 ? -4.754 0.933 -1.655 1.00 90.31 85 TYR A C 1
ATOM 688 O O . TYR A 1 85 ? -3.602 1.261 -1.384 1.00 90.31 85 TYR A O 1
ATOM 696 N N . VAL A 1 86 ? -5.188 -0.323 -1.544 1.00 89.62 86 VAL A N 1
ATOM 697 C CA . VAL A 1 86 ? -4.344 -1.442 -1.106 1.00 89.62 86 VAL A CA 1
ATOM 698 C C . VAL A 1 86 ? -3.753 -2.134 -2.326 1.00 89.62 86 VAL A C 1
ATOM 700 O O . VAL A 1 86 ? -4.498 -2.524 -3.225 1.00 89.62 86 VAL A O 1
ATOM 703 N N . PHE A 1 87 ? -2.441 -2.359 -2.331 1.00 87.69 87 PHE A N 1
ATOM 704 C CA . PHE A 1 87 ? -1.759 -3.101 -3.391 1.00 87.69 87 PHE A CA 1
ATOM 705 C C . PHE A 1 87 ? -1.619 -4.569 -2.980 1.00 87.69 87 PHE A C 1
ATOM 707 O O . PHE A 1 87 ? -0.591 -5.001 -2.475 1.00 87.69 87 PHE A O 1
ATOM 714 N N . ASN A 1 88 ? -2.706 -5.331 -3.134 1.00 80.12 88 ASN A N 1
ATOM 715 C CA . ASN A 1 88 ? -2.767 -6.744 -2.726 1.00 80.12 88 ASN A CA 1
ATOM 716 C C . ASN A 1 88 ? -2.646 -7.739 -3.894 1.00 80.12 88 ASN A C 1
ATOM 718 O O . ASN A 1 88 ? -2.614 -8.945 -3.675 1.00 80.12 88 ASN A O 1
ATOM 722 N N . HIS A 1 89 ? -2.628 -7.254 -5.133 1.00 79.50 89 HIS A N 1
ATOM 723 C CA . HIS A 1 89 ? -2.479 -8.089 -6.317 1.00 79.50 89 HIS A CA 1
ATOM 724 C C . HIS A 1 89 ? -1.394 -7.493 -7.196 1.00 79.50 89 HIS A C 1
ATOM 726 O O . HIS A 1 89 ? -1.428 -6.301 -7.498 1.00 79.50 89 HIS A O 1
ATOM 732 N N . LEU A 1 90 ? -0.440 -8.332 -7.576 1.00 73.38 90 LEU A N 1
ATOM 733 C CA . LEU A 1 90 ? 0.498 -8.059 -8.651 1.00 73.38 90 LEU A CA 1
ATOM 734 C C . LEU A 1 90 ? 0.211 -9.063 -9.762 1.00 73.38 90 LEU A C 1
ATOM 736 O O . LEU A 1 90 ? 0.073 -10.256 -9.482 1.00 73.38 90 LEU A O 1
ATOM 740 N N . ASP A 1 91 ? 0.062 -8.542 -10.971 1.00 71.81 91 ASP A N 1
ATOM 741 C CA . ASP A 1 91 ? -0.051 -9.306 -12.208 1.00 71.81 91 ASP A CA 1
ATOM 742 C C . ASP A 1 91 ? 1.273 -9.161 -12.965 1.00 71.81 91 ASP A C 1
ATOM 744 O O . ASP A 1 91 ? 1.852 -8.071 -12.988 1.00 71.81 91 ASP A O 1
ATOM 748 N N . PHE A 1 92 ? 1.750 -10.266 -13.539 1.00 64.00 92 PHE A N 1
ATOM 749 C CA . PHE A 1 92 ? 2.973 -10.340 -14.339 1.00 64.00 92 PHE A CA 1
ATOM 750 C C . PHE A 1 92 ? 2.638 -10.626 -15.800 1.00 64.00 92 PHE A C 1
ATOM 752 O O . PHE A 1 92 ? 1.689 -11.412 -16.033 1.00 64.00 92 PHE A O 1
#

Foldseek 3Di:
DDDDDDDQDPPPPVSVVVVVVLVVQQVVQPWDWDADPNRQDKDWDAFPVRDIDIDSTHGQWWAQAQVRDTPRNHPDDVDDHRDIGGPRDDDD

Solvent-accessible surface area (backbone atoms only — not comparable to full-atom values): 5918 Å² total; per-residue (Å²): 134,89,76,89,84,84,86,77,58,90,88,44,69,66,50,46,53,50,50,53,50,52,54,49,36,26,76,70,58,41,61,47,70,49,67,58,98,89,42,75,43,71,52,71,47,68,49,98,84,71,46,81,46,75,36,60,49,45,53,49,27,36,54,27,36,77,86,61,50,55,61,93,87,52,82,55,85,90,63,59,56,66,35,80,47,76,58,86,75,86,88,132

Radius of gyration: 14.9 Å; Cα contacts (8 Å, |Δi|>4): 117; chains: 1; bounding box: 36×36×36 Å

Secondary structure (DSSP, 8-state):
--PPP----TT-HHHHHHHHHHHHHHHTT-EE--EETTEEPPEEEE-TTS-EEEES-EESEEEE-TTS---TT---TTPPTTEEEE------

Mean predicted aligned error: 5.86 Å

Nearest PDB structures (foldseek):
  1hbx-assembly1_A  TM=3.142E-01  e=1.023E+00  Homo sapiens
  1c7u-assembly1_B  TM=2.558E-01  e=3.807E+00  Homo sapiens
  8a5y-assembly1_T  TM=2.338E-01  e=6.281E+00  Saccharomyces cerevisiae

Sequence (92 aa):
HFVCQKKYEAGDVQKQKMLKRLMKGMVLNYQQHWIIDNMPVALCYRNTENQEFCSRGFPVGCYVTKSGQSKESCNIRDGKNDTFYVFNHLDF

Organism: NCBI:txid392030